Protein AF-A0A6C0LZI4-F1 (afdb_monomer_lite)

Radius of gyration: 16.27 Å; chains: 1; bounding box: 43×26×59 Å

InterPro domains:
  IPR003859 Beta-1,4-galactosyltransferase [PR02050] (11-30)
  IPR003859 Beta-1,4-galactosyltransferase [PR02050] (44-65)
  IPR003859 Beta-1,4-galactosyltransferase [PR02050] (66-84)
  IPR003859 Beta-1,4-galactosyltransferase [PTHR19300] (12-115)
  IPR027791 Galactosyltransferase, C-terminal [PF02709] (42-93)
  IPR029044 Nucleotide-diphospho-sugar transferases [G3DSA:3.90.550.10] (3-139)
  IPR029044 Nucleotide-diphospho-sugar transferases [SSF53448] (13-96)

Sequence (139 aa):
MEKESNGVINNYITHDIDVNPFESTIKELYNKPIEDNHVIGIYTSFHGTLGGLIKFNSNTFKNINGFPNNFWGWGCEDKDLQNRAEFKKIKINKNILNNSEKSKKYFKIFDNYKRNKLMPFHKLVYNDWKKIKENAKED

pLDDT: mean 85.71, std 14.87, range [35.81, 98.06]

Organism: NCBI:txid1070528

Structure (mmCIF, N/CA/C/O backbone):
data_AF-A0A6C0LZI4-F1
#
_entry.id   AF-A0A6C0LZI4-F1
#
loop_
_atom_site.group_PDB
_atom_site.id
_atom_site.type_symbol
_atom_site.label_atom_id
_atom_site.label_alt_id
_atom_site.label_comp_id
_atom_site.label_asym_id
_atom_site.label_entity_id
_atom_site.label_seq_id
_atom_site.pdbx_PDB_ins_code
_atom_site.Cartn_x
_atom_site.Cartn_y
_atom_site.Cartn_z
_atom_site.occupancy
_atom_site.B_iso_or_equiv
_atom_site.auth_seq_id
_atom_site.auth_comp_id
_atom_site.auth_asym_id
_atom_site.auth_atom_id
_atom_site.pdbx_PDB_model_num
ATOM 1 N N . MET A 1 1 ? -4.932 3.965 35.529 1.00 35.81 1 MET A N 1
ATOM 2 C CA . MET A 1 1 ? -4.150 2.768 35.163 1.00 35.81 1 MET A CA 1
ATOM 3 C C . MET A 1 1 ? -3.895 2.831 33.671 1.00 35.81 1 MET A C 1
ATOM 5 O O . MET A 1 1 ? -4.730 2.399 32.886 1.00 35.81 1 MET A O 1
ATOM 9 N N . GLU A 1 2 ? -2.792 3.468 33.291 1.00 37.88 2 GLU A N 1
ATOM 10 C CA . GLU A 1 2 ? -2.264 3.403 31.930 1.00 37.88 2 GLU A CA 1
ATOM 11 C C . GLU A 1 2 ? -1.824 1.963 31.672 1.00 37.88 2 GLU A C 1
ATOM 13 O O . GLU A 1 2 ? -1.038 1.400 32.433 1.00 37.88 2 GLU A O 1
ATOM 18 N N . LYS A 1 3 ? -2.383 1.329 30.641 1.00 38.59 3 LYS A N 1
ATOM 19 C CA . LYS A 1 3 ? -1.820 0.080 30.137 1.00 38.59 3 LYS A CA 1
ATOM 20 C C . LYS A 1 3 ? -0.592 0.448 29.317 1.00 38.59 3 LYS A C 1
ATOM 22 O O . LYS A 1 3 ? -0.719 0.811 28.152 1.00 38.59 3 LYS A O 1
ATOM 27 N N . GLU A 1 4 ? 0.580 0.319 29.921 1.00 43.97 4 GLU A N 1
ATOM 28 C CA . GLU A 1 4 ? 1.821 0.100 29.186 1.00 43.97 4 GLU A CA 1
ATOM 29 C C . GLU A 1 4 ? 1.680 -1.217 28.408 1.00 43.97 4 GLU A C 1
ATOM 31 O O . GLU A 1 4 ? 1.910 -2.309 28.924 1.00 43.97 4 GLU A O 1
ATOM 36 N N . SER A 1 5 ? 1.229 -1.148 27.155 1.00 46.72 5 SER A N 1
ATOM 37 C CA . SER A 1 5 ? 1.461 -2.247 26.224 1.00 46.72 5 SER A CA 1
ATOM 38 C C . SER A 1 5 ? 2.880 -2.089 25.697 1.00 46.72 5 SER A C 1
ATOM 40 O O . SER A 1 5 ? 3.151 -1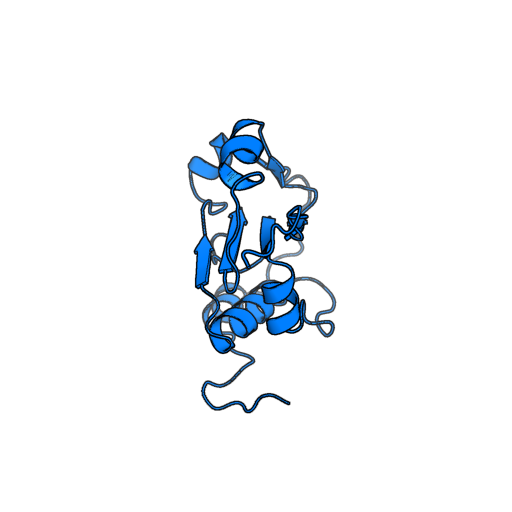.113 24.997 1.00 46.72 5 SER A O 1
ATOM 42 N N . ASN A 1 6 ? 3.764 -3.039 26.003 1.00 46.66 6 ASN A N 1
ATOM 43 C CA 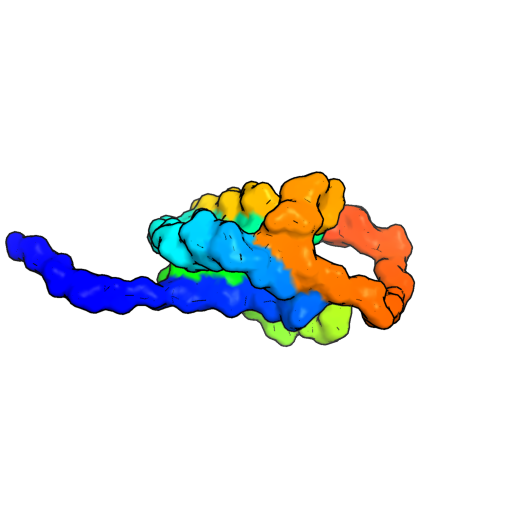. ASN A 1 6 ? 5.031 -3.258 25.296 1.00 46.66 6 ASN A CA 1
ATOM 44 C C . ASN A 1 6 ? 4.731 -3.466 23.799 1.00 46.66 6 ASN A C 1
ATOM 46 O O . ASN A 1 6 ? 4.526 -4.590 23.344 1.00 46.66 6 ASN A O 1
ATOM 50 N N . GLY A 1 7 ? 4.568 -2.356 23.077 1.00 50.22 7 GLY A N 1
ATOM 51 C CA . GLY A 1 7 ? 3.742 -2.253 21.879 1.00 50.22 7 GLY A CA 1
ATOM 52 C C . GLY A 1 7 ? 4.343 -2.973 20.688 1.00 50.22 7 GLY A C 1
ATOM 53 O O . GLY A 1 7 ? 5.087 -2.382 19.909 1.00 50.22 7 GLY A O 1
ATOM 54 N N . VAL A 1 8 ? 3.996 -4.247 20.519 1.00 57.66 8 VAL A N 1
ATOM 55 C CA . VAL A 1 8 ? 4.278 -4.975 19.283 1.00 57.66 8 VAL A CA 1
ATOM 56 C C . VAL A 1 8 ? 3.536 -4.266 18.153 1.00 57.66 8 VAL A C 1
ATOM 58 O O . VAL A 1 8 ? 2.307 -4.283 18.077 1.00 57.66 8 VAL A O 1
ATOM 61 N N . ILE A 1 9 ? 4.297 -3.615 17.277 1.00 62.84 9 ILE A N 1
ATOM 62 C CA . ILE A 1 9 ? 3.778 -2.988 16.067 1.00 62.84 9 ILE A CA 1
ATOM 63 C C . ILE A 1 9 ? 3.337 -4.110 15.117 1.00 62.84 9 ILE A C 1
ATOM 65 O O . ILE A 1 9 ? 4.147 -4.690 14.397 1.00 62.84 9 ILE A O 1
ATOM 69 N N . ASN A 1 10 ? 2.041 -4.417 15.112 1.00 83.50 10 ASN A N 1
ATOM 70 C CA . ASN A 1 10 ? 1.457 -5.426 14.232 1.00 83.50 10 ASN A CA 1
ATOM 71 C C . ASN A 1 10 ? 0.991 -4.775 12.928 1.00 83.50 10 ASN A C 1
ATOM 73 O O . ASN A 1 10 ? -0.167 -4.364 12.802 1.00 83.50 10 ASN A O 1
ATOM 77 N N . ASN A 1 11 ? 1.901 -4.696 11.958 1.00 90.88 11 ASN A N 1
ATOM 78 C CA . ASN A 1 11 ? 1.611 -4.217 10.610 1.00 90.88 11 ASN A CA 1
ATOM 79 C C . ASN A 1 11 ? 1.800 -5.331 9.586 1.00 90.88 11 ASN A C 1
ATOM 81 O O . ASN A 1 11 ? 2.707 -6.149 9.712 1.00 90.88 11 ASN A O 1
ATOM 85 N N . TYR A 1 12 ? 1.000 -5.289 8.527 1.00 94.31 12 TYR A N 1
ATOM 86 C CA . TYR A 1 12 ? 1.236 -6.085 7.327 1.00 94.31 12 TYR A CA 1
ATOM 87 C C . TYR A 1 12 ? 1.785 -5.183 6.227 1.00 94.31 12 TYR A C 1
ATOM 89 O O . TYR A 1 12 ? 1.317 -4.055 6.058 1.00 94.31 12 TYR A O 1
ATOM 97 N N . ILE A 1 13 ? 2.773 -5.678 5.482 1.00 96.06 13 ILE A N 1
ATOM 98 C CA . ILE A 1 13 ? 3.276 -5.030 4.271 1.00 96.06 13 ILE A CA 1
ATOM 99 C C . ILE A 1 13 ? 3.112 -6.021 3.124 1.00 96.06 13 ILE A C 1
ATOM 101 O O . ILE A 1 13 ? 3.650 -7.124 3.179 1.00 96.06 13 ILE A O 1
ATOM 105 N N . THR A 1 14 ? 2.357 -5.630 2.103 1.00 96.81 14 THR A N 1
ATOM 106 C CA . THR A 1 14 ? 2.239 -6.368 0.841 1.00 96.81 14 THR A CA 1
ATOM 107 C C . THR A 1 14 ? 3.140 -5.694 -0.176 1.00 96.81 14 THR A C 1
ATOM 109 O O . THR A 1 14 ? 3.177 -4.462 -0.231 1.00 96.81 14 THR A O 1
ATOM 112 N N . HIS A 1 15 ? 3.889 -6.479 -0.943 1.00 96.38 15 HIS A N 1
ATOM 113 C CA . HIS A 1 15 ? 5.015 -5.953 -1.697 1.00 96.38 15 HIS A CA 1
ATOM 114 C C . HIS A 1 15 ? 5.261 -6.751 -2.977 1.00 96.38 15 HIS A C 1
ATOM 116 O O . HIS A 1 15 ? 5.611 -7.930 -2.913 1.00 96.38 15 HIS A O 1
ATOM 122 N N . ASP A 1 16 ? 5.153 -6.087 -4.125 1.00 94.44 16 ASP A N 1
ATOM 123 C CA . ASP A 1 16 ? 5.527 -6.664 -5.416 1.00 94.44 16 ASP A CA 1
ATOM 124 C C . ASP A 1 16 ? 7.040 -6.910 -5.479 1.00 94.44 16 ASP A C 1
ATOM 126 O O . ASP A 1 16 ? 7.849 -6.043 -5.145 1.00 94.44 16 ASP A O 1
ATOM 130 N N . ILE A 1 17 ? 7.448 -8.110 -5.889 1.00 93.88 17 ILE A N 1
ATOM 131 C CA . ILE A 1 17 ? 8.852 -8.554 -5.833 1.00 93.88 17 ILE A CA 1
ATOM 132 C C . ILE A 1 17 ? 9.798 -7.753 -6.750 1.00 93.88 17 ILE A C 1
ATOM 134 O O . ILE A 1 17 ? 11.013 -7.812 -6.587 1.00 93.88 17 ILE A O 1
ATOM 138 N N . ASP A 1 18 ? 9.253 -7.011 -7.712 1.00 92.12 18 ASP A N 1
ATOM 139 C CA . ASP A 1 18 ? 9.981 -6.215 -8.701 1.00 92.12 18 ASP A CA 1
ATOM 140 C C . ASP A 1 18 ? 10.171 -4.736 -8.297 1.00 92.12 18 ASP A C 1
ATOM 142 O O . ASP A 1 18 ? 10.769 -3.963 -9.053 1.00 92.12 18 ASP A O 1
ATOM 146 N N . VAL A 1 19 ? 9.724 -4.329 -7.101 1.00 94.44 19 VAL A N 1
ATOM 147 C CA . VAL A 1 19 ? 9.820 -2.947 -6.592 1.00 94.44 19 VAL A CA 1
ATOM 148 C C . VAL A 1 19 ? 10.845 -2.843 -5.460 1.00 94.44 19 VAL A C 1
ATOM 150 O O . VAL A 1 19 ? 10.493 -2.772 -4.289 1.00 94.44 19 VAL A O 1
ATOM 153 N N . ASN A 1 20 ? 12.142 -2.774 -5.759 1.00 95.75 20 ASN A N 1
ATOM 154 C CA . ASN A 1 20 ? 13.149 -2.780 -4.692 1.00 95.75 20 ASN A CA 1
ATOM 155 C C . ASN A 1 20 ? 13.301 -1.397 -4.031 1.00 95.75 20 ASN A C 1
ATOM 157 O O . ASN A 1 20 ? 13.691 -0.442 -4.711 1.00 95.75 20 ASN A O 1
ATOM 161 N N . PRO A 1 21 ? 13.056 -1.259 -2.714 1.00 96.88 21 PRO A N 1
ATOM 162 C CA . PRO A 1 21 ? 13.222 0.007 -2.007 1.00 96.88 21 PRO A CA 1
ATOM 163 C C . PRO A 1 21 ? 14.700 0.353 -1.800 1.00 96.88 21 PRO A C 1
ATOM 165 O O . PRO A 1 21 ? 15.524 -0.511 -1.501 1.00 96.88 21 PRO A O 1
ATOM 168 N N . PHE A 1 22 ? 15.031 1.640 -1.884 1.00 97.56 22 PHE A N 1
ATOM 169 C CA . PHE A 1 22 ? 16.281 2.156 -1.329 1.00 97.56 22 PHE A CA 1
ATOM 170 C C . PHE A 1 22 ? 16.175 2.363 0.184 1.00 97.56 22 PHE A C 1
ATOM 172 O O . PHE A 1 22 ? 15.088 2.394 0.764 1.00 97.56 22 PHE A O 1
ATOM 179 N N . GLU A 1 23 ? 17.320 2.559 0.832 1.00 96.69 23 GLU A N 1
ATOM 180 C CA . GLU A 1 23 ? 17.397 2.759 2.281 1.00 96.69 23 GLU A CA 1
ATOM 181 C C . GLU A 1 23 ? 16.569 3.965 2.764 1.00 96.69 23 GLU A C 1
ATOM 183 O O . GLU A 1 23 ? 15.930 3.896 3.816 1.00 96.69 23 GLU A O 1
ATOM 188 N N . SER A 1 24 ? 16.514 5.046 1.977 1.00 94.38 24 SER A N 1
ATOM 189 C CA . SER A 1 24 ? 15.669 6.216 2.256 1.00 94.38 24 SER A CA 1
ATOM 190 C C . SER A 1 24 ? 14.195 5.833 2.396 1.00 94.38 24 SER A C 1
ATOM 192 O O . SER A 1 24 ? 13.538 6.241 3.348 1.00 94.38 24 SER A O 1
ATOM 194 N N . THR A 1 25 ? 13.685 4.974 1.515 1.00 96.56 25 THR A N 1
ATOM 195 C CA . THR A 1 25 ? 12.312 4.457 1.568 1.00 96.56 25 THR A CA 1
ATOM 196 C C . THR A 1 25 ? 12.055 3.670 2.841 1.00 96.56 25 THR A C 1
ATOM 198 O O . THR A 1 25 ? 11.003 3.829 3.463 1.00 96.56 25 THR A O 1
ATOM 201 N N . ILE A 1 26 ? 13.010 2.834 3.254 1.00 95.06 26 ILE A N 1
ATOM 202 C CA . ILE A 1 26 ? 12.871 2.056 4.485 1.00 95.06 26 ILE A CA 1
ATOM 203 C C . ILE A 1 26 ? 12.751 2.999 5.691 1.00 95.06 26 ILE A C 1
ATOM 205 O O . ILE A 1 26 ? 11.817 2.886 6.489 1.00 95.06 26 ILE A O 1
ATOM 209 N N . LYS A 1 27 ? 13.655 3.979 5.786 1.00 93.75 27 LYS A N 1
ATOM 210 C CA . LYS A 1 27 ? 13.696 4.943 6.894 1.00 93.75 27 LYS A CA 1
ATOM 211 C C . LYS A 1 27 ? 12.467 5.852 6.930 1.00 93.75 27 LYS A C 1
ATOM 213 O O . LYS A 1 27 ? 11.902 6.062 7.998 1.00 93.75 27 LYS A O 1
ATOM 218 N N . GLU A 1 28 ? 12.045 6.370 5.781 1.00 93.62 28 GLU A N 1
ATOM 219 C CA . GLU A 1 28 ? 10.996 7.392 5.695 1.00 93.62 28 GLU A CA 1
ATOM 220 C C . GLU A 1 28 ? 9.575 6.809 5.648 1.00 93.62 28 GLU A C 1
ATOM 222 O O . GLU A 1 28 ? 8.636 7.454 6.120 1.00 93.62 28 GLU A O 1
ATOM 227 N N . LEU A 1 29 ? 9.390 5.611 5.075 1.00 94.56 29 LEU A N 1
ATOM 228 C CA . LEU A 1 29 ? 8.059 5.072 4.757 1.00 94.56 29 LEU A CA 1
ATOM 229 C C . LEU A 1 29 ? 7.771 3.715 5.410 1.00 94.56 29 LEU A C 1
ATOM 231 O O . LEU A 1 29 ? 6.687 3.544 5.968 1.00 94.56 29 LEU A O 1
ATOM 235 N N . TYR A 1 30 ? 8.709 2.762 5.402 1.00 93.62 30 TYR A N 1
ATOM 236 C CA . TYR A 1 30 ? 8.468 1.448 6.021 1.00 93.62 30 TYR A CA 1
ATOM 237 C C . TYR A 1 30 ? 8.391 1.535 7.535 1.00 93.62 30 TYR A C 1
ATOM 239 O O . TYR A 1 30 ? 7.473 0.983 8.141 1.00 93.62 30 TYR A O 1
ATOM 247 N N . ASN A 1 31 ? 9.341 2.239 8.145 1.00 91.62 31 ASN A N 1
ATOM 248 C CA . ASN A 1 31 ? 9.434 2.345 9.598 1.00 91.62 31 ASN A CA 1
ATOM 249 C C . ASN A 1 31 ? 8.443 3.358 10.177 1.00 91.62 31 ASN A C 1
ATOM 251 O O . ASN A 1 31 ? 8.194 3.355 11.380 1.00 91.62 31 ASN A O 1
ATOM 255 N N . LYS A 1 32 ? 7.827 4.190 9.328 1.00 89.94 32 LYS A N 1
ATOM 256 C CA . LYS A 1 32 ? 6.830 5.172 9.753 1.00 89.94 32 LYS A CA 1
ATOM 257 C C . LYS A 1 32 ? 5.652 4.471 10.440 1.00 89.94 32 LYS A C 1
ATOM 259 O O . LYS A 1 32 ? 5.048 3.596 9.814 1.00 89.94 32 LYS A O 1
ATOM 264 N N . PRO A 1 33 ? 5.296 4.815 11.688 1.00 90.12 33 PRO A N 1
ATOM 265 C CA . PRO A 1 33 ? 4.160 4.201 12.365 1.00 90.12 33 PRO A CA 1
ATOM 266 C C . PRO A 1 33 ? 2.865 4.453 11.586 1.00 90.12 33 PRO A C 1
ATOM 268 O O . PRO A 1 33 ? 2.737 5.436 10.853 1.00 90.12 33 PRO A O 1
ATOM 271 N N . ILE A 1 34 ? 1.917 3.532 11.725 1.00 91.38 34 ILE A N 1
ATOM 272 C CA . ILE A 1 34 ? 0.600 3.626 11.104 1.00 91.38 34 ILE A CA 1
ATOM 273 C C . ILE A 1 34 ? -0.457 3.486 12.192 1.00 91.38 34 ILE A C 1
ATOM 275 O O . ILE A 1 34 ? -0.414 2.562 13.003 1.00 91.38 34 ILE A O 1
ATOM 279 N N . GLU A 1 35 ? -1.368 4.445 12.219 1.00 91.31 35 GLU A N 1
ATOM 280 C CA . GLU A 1 35 ? -2.471 4.481 13.170 1.00 91.31 35 GLU A CA 1
ATOM 281 C C . GLU A 1 35 ? -3.545 3.451 12.794 1.00 91.31 35 GLU A C 1
ATOM 283 O O . GLU A 1 35 ? -3.609 2.965 11.658 1.00 91.31 35 GLU A O 1
ATOM 288 N N . ASP A 1 36 ? -4.420 3.130 13.743 1.00 90.88 36 ASP A N 1
ATOM 289 C CA . ASP A 1 36 ? -5.653 2.413 13.429 1.00 90.88 36 ASP A CA 1
ATOM 290 C C . ASP A 1 36 ? -6.489 3.216 12.416 1.00 90.88 36 ASP A C 1
ATOM 292 O O . ASP A 1 36 ? -6.384 4.440 12.305 1.00 90.88 36 ASP A O 1
ATOM 296 N N . ASN A 1 37 ? -7.322 2.517 11.647 1.00 94.12 37 ASN A N 1
ATOM 297 C CA . ASN A 1 37 ? -8.163 3.094 10.599 1.00 94.12 37 ASN A CA 1
ATOM 298 C C . ASN A 1 37 ? -7.387 3.796 9.461 1.00 94.12 37 ASN A C 1
ATOM 300 O O . ASN A 1 37 ? -7.941 4.644 8.757 1.00 94.12 37 ASN A O 1
ATOM 304 N N . HIS A 1 38 ? -6.116 3.433 9.258 1.00 94.81 38 HIS A N 1
ATOM 305 C CA . HIS A 1 38 ? -5.270 3.968 8.193 1.00 94.81 38 HIS A CA 1
ATOM 306 C C . HIS A 1 38 ? -4.648 2.874 7.321 1.00 94.81 38 HIS A C 1
ATOM 308 O O . HIS A 1 38 ? -4.287 1.789 7.783 1.00 94.81 38 HIS A O 1
ATOM 314 N N . VAL A 1 39 ? -4.456 3.213 6.046 1.00 96.81 39 VAL A N 1
ATOM 315 C CA . VAL A 1 39 ? -3.664 2.446 5.077 1.00 96.81 39 VAL A CA 1
ATOM 316 C C . VAL A 1 39 ? -2.683 3.381 4.389 1.00 96.81 39 VAL A C 1
ATOM 318 O O . VAL A 1 39 ? -3.028 4.507 4.021 1.00 96.81 39 VAL A O 1
ATOM 321 N N . ILE A 1 40 ? -1.451 2.915 4.204 1.00 96.94 40 ILE A N 1
ATOM 322 C CA . ILE A 1 40 ? -0.407 3.672 3.520 1.00 96.94 40 ILE A CA 1
ATOM 323 C C . ILE A 1 40 ? -0.031 2.953 2.226 1.00 96.94 40 ILE A C 1
ATOM 325 O O . ILE A 1 40 ? 0.542 1.868 2.253 1.00 96.94 40 ILE A O 1
ATOM 329 N N . GLY A 1 41 ? -0.292 3.594 1.089 1.00 97.44 41 GLY A N 1
ATOM 330 C CA . GLY A 1 41 ? 0.346 3.255 -0.177 1.00 97.44 41 GLY A CA 1
ATOM 331 C C . GLY A 1 41 ? 1.749 3.849 -0.198 1.00 97.44 41 GLY A C 1
ATOM 332 O O . GLY A 1 41 ? 1.916 5.059 -0.387 1.00 97.44 41 GLY A O 1
ATOM 333 N N . ILE A 1 42 ? 2.762 3.023 0.052 1.00 97.50 42 ILE A N 1
ATOM 334 C CA . ILE A 1 42 ? 4.167 3.441 -0.000 1.00 97.50 42 ILE A CA 1
ATOM 335 C C . ILE A 1 42 ? 4.562 3.656 -1.464 1.00 97.50 42 ILE A C 1
ATOM 337 O O . ILE A 1 42 ? 5.080 4.717 -1.808 1.00 97.50 42 ILE A O 1
ATOM 341 N N . TYR A 1 43 ? 4.226 2.692 -2.319 1.00 97.50 43 TYR A N 1
ATOM 342 C CA . TYR A 1 43 ? 4.360 2.761 -3.769 1.00 97.50 43 TYR A CA 1
ATOM 343 C C . TYR A 1 43 ? 3.094 2.203 -4.414 1.00 97.50 43 TYR A C 1
ATOM 345 O O . TYR A 1 43 ? 2.624 1.139 -4.023 1.00 97.50 43 TYR A O 1
ATOM 353 N N . THR A 1 44 ? 2.531 2.929 -5.377 1.00 96.12 44 THR A N 1
ATOM 354 C CA . THR A 1 44 ? 1.276 2.555 -6.047 1.00 96.12 44 THR A CA 1
ATOM 355 C C . THR A 1 44 ? 1.355 2.811 -7.549 1.00 96.12 44 THR A C 1
ATOM 357 O O . THR A 1 44 ? 2.183 3.594 -8.026 1.00 96.12 44 THR A O 1
ATOM 360 N N . SER A 1 45 ? 0.487 2.147 -8.311 1.00 90.88 45 SER A N 1
ATOM 361 C CA . SER A 1 45 ? 0.337 2.386 -9.750 1.00 90.88 45 SER A CA 1
ATOM 362 C C . SER A 1 45 ? -0.129 3.822 -10.039 1.00 90.88 45 SER A C 1
ATOM 364 O O . SER A 1 45 ? -0.590 4.533 -9.148 1.00 90.88 45 SER A O 1
ATOM 366 N N . PHE A 1 46 ? -0.079 4.255 -11.299 1.00 88.31 46 PHE A N 1
ATOM 367 C CA . PHE A 1 46 ? -0.580 5.576 -11.700 1.00 88.31 46 PHE A CA 1
ATOM 368 C C . PHE A 1 46 ? -2.100 5.725 -11.524 1.00 88.31 46 PHE A C 1
ATOM 370 O O . PHE A 1 46 ? -2.595 6.846 -11.443 1.00 88.31 46 PHE A O 1
ATOM 377 N N . HIS A 1 47 ? -2.839 4.610 -11.455 1.00 88.94 47 HIS A N 1
ATOM 378 C CA . HIS A 1 47 ? -4.257 4.600 -11.084 1.00 88.94 47 HIS A CA 1
ATOM 379 C C . HIS A 1 47 ? -4.464 4.882 -9.592 1.00 88.94 47 HIS A C 1
ATOM 381 O O . HIS A 1 47 ? -5.584 5.144 -9.159 1.00 88.94 47 HIS A O 1
ATOM 387 N N . GLY A 1 48 ? -3.386 4.821 -8.806 1.00 90.81 48 GLY A N 1
ATOM 388 C CA . GLY A 1 48 ? -3.405 5.020 -7.373 1.00 90.81 48 GLY A CA 1
ATOM 389 C C . GLY A 1 48 ? -4.325 4.018 -6.700 1.00 90.81 48 GLY A C 1
ATOM 390 O O . GLY A 1 48 ? -5.136 4.438 -5.899 1.00 90.81 48 GLY A O 1
ATOM 391 N N . THR A 1 49 ? -4.266 2.735 -7.039 1.00 94.25 49 THR A N 1
ATOM 392 C CA . THR A 1 49 ? -4.971 1.660 -6.320 1.00 94.25 49 THR A CA 1
ATOM 393 C C . THR A 1 49 ? -4.179 1.187 -5.100 1.00 94.25 49 THR A C 1
ATOM 395 O O . THR A 1 49 ? -3.026 1.584 -4.918 1.00 94.25 49 THR A O 1
ATOM 398 N N . LEU A 1 50 ? -4.769 0.344 -4.242 1.00 96.44 50 LEU A N 1
ATOM 399 C CA . LEU A 1 50 ? -4.049 -0.316 -3.141 1.00 96.44 50 LEU A CA 1
ATOM 400 C C . LEU A 1 50 ? -3.256 -1.545 -3.637 1.00 96.44 50 LEU A C 1
ATOM 402 O O . LEU A 1 50 ? -3.425 -2.645 -3.120 1.00 96.44 50 LEU A O 1
ATOM 406 N N . GLY A 1 51 ? -2.400 -1.343 -4.643 1.00 95.00 51 GLY A N 1
ATOM 407 C CA . GLY A 1 51 ? -1.490 -2.347 -5.213 1.00 95.00 51 GLY A CA 1
ATOM 408 C C . GLY A 1 51 ? -0.040 -1.846 -5.256 1.00 95.00 51 GLY A C 1
ATOM 409 O O . GLY A 1 51 ? 0.210 -0.657 -5.043 1.00 95.00 51 GLY A O 1
ATOM 410 N N . GLY A 1 52 ? 0.924 -2.728 -5.534 1.00 95.31 52 GLY A N 1
ATOM 411 C CA . GLY A 1 52 ? 2.353 -2.401 -5.512 1.00 95.31 52 GLY A CA 1
ATOM 412 C C . GLY A 1 52 ? 2.989 -2.642 -4.145 1.00 95.31 52 GLY A C 1
ATOM 413 O O . GLY A 1 52 ? 3.456 -3.737 -3.844 1.00 95.31 52 GLY A O 1
ATOM 414 N N . LEU A 1 53 ? 3.030 -1.606 -3.304 1.00 97.50 53 LEU A N 1
ATOM 415 C CA . LEU A 1 53 ? 3.660 -1.658 -1.983 1.00 97.50 53 LEU A CA 1
ATOM 416 C C . LEU A 1 53 ? 2.792 -0.946 -0.950 1.00 97.50 53 LEU A C 1
ATOM 418 O O . LEU A 1 53 ? 2.785 0.288 -0.856 1.00 97.50 53 LEU A O 1
ATOM 422 N N . ILE A 1 54 ? 2.057 -1.731 -0.167 1.00 98.06 54 ILE A N 1
ATOM 423 C CA . ILE A 1 54 ? 1.023 -1.233 0.738 1.00 98.06 54 ILE A CA 1
ATOM 424 C C . ILE A 1 54 ? 1.310 -1.681 2.162 1.00 98.06 54 ILE A C 1
ATOM 426 O O . ILE A 1 54 ? 1.650 -2.833 2.414 1.00 98.06 54 ILE A O 1
ATOM 430 N N . LYS A 1 55 ? 1.138 -0.756 3.103 1.00 97.12 55 LYS A N 1
ATOM 431 C CA . LYS A 1 55 ? 1.268 -0.988 4.535 1.00 97.12 55 LYS A CA 1
ATOM 432 C C . LYS A 1 55 ? -0.083 -0.823 5.220 1.00 97.12 55 LYS A C 1
ATOM 434 O O . LYS A 1 55 ? -0.741 0.211 5.083 1.00 97.12 55 LYS A O 1
ATOM 439 N N . PHE A 1 56 ? -0.444 -1.825 6.011 1.00 95.62 56 PHE A N 1
ATOM 440 C CA . PHE A 1 56 ? -1.659 -1.865 6.809 1.00 95.62 56 PHE A CA 1
ATOM 441 C C . PHE A 1 56 ? -1.319 -1.935 8.288 1.00 95.62 56 PHE A C 1
ATOM 443 O O . PHE A 1 56 ? -0.460 -2.715 8.703 1.00 95.62 56 PHE A O 1
ATOM 450 N N . ASN A 1 57 ? -2.075 -1.196 9.089 1.00 93.88 57 ASN A N 1
ATOM 451 C CA . ASN A 1 57 ? -2.286 -1.577 10.473 1.00 93.88 57 ASN A CA 1
ATOM 452 C C . ASN A 1 57 ? -3.090 -2.899 10.498 1.00 93.88 57 ASN A C 1
ATOM 454 O O . ASN A 1 57 ? -4.051 -3.060 9.738 1.00 93.88 57 ASN A O 1
ATOM 458 N N . SER A 1 58 ? -2.709 -3.857 11.348 1.00 92.44 58 SER A N 1
ATOM 459 C CA . SER A 1 58 ? -3.345 -5.187 11.382 1.00 92.44 58 SER A CA 1
ATOM 460 C C . SER A 1 58 ? -4.842 -5.165 11.712 1.00 92.44 58 SER A C 1
ATOM 462 O O . SER A 1 58 ? -5.597 -5.928 11.106 1.00 92.44 58 SER A O 1
ATOM 464 N N . ASN A 1 59 ? -5.299 -4.285 12.608 1.00 93.44 59 ASN A N 1
ATOM 465 C CA . ASN A 1 59 ? -6.724 -4.123 12.920 1.00 93.44 59 ASN A CA 1
ATOM 466 C C . ASN A 1 59 ? -7.484 -3.581 11.710 1.00 93.44 59 ASN A C 1
ATOM 468 O O . ASN A 1 59 ? -8.569 -4.059 11.387 1.00 93.44 59 ASN A O 1
ATOM 472 N N . THR A 1 60 ? -6.878 -2.635 10.991 1.00 95.19 60 THR A N 1
ATOM 473 C CA . THR A 1 60 ? -7.457 -2.068 9.765 1.00 95.19 60 THR A CA 1
ATOM 474 C C . THR A 1 60 ? -7.597 -3.127 8.674 1.00 95.19 60 THR A C 1
ATOM 476 O O . THR A 1 60 ? -8.657 -3.234 8.063 1.00 95.19 60 THR A O 1
ATOM 479 N N . PHE A 1 61 ? -6.569 -3.956 8.469 1.00 95.81 61 PHE A N 1
ATOM 480 C CA . PHE A 1 61 ? -6.608 -5.044 7.488 1.00 95.81 61 PHE A CA 1
ATOM 481 C C . PHE A 1 61 ? -7.714 -6.067 7.791 1.00 95.81 61 PHE A C 1
ATOM 483 O O . PHE A 1 61 ? -8.429 -6.502 6.888 1.00 95.81 61 PHE A O 1
ATOM 490 N N . LYS A 1 62 ? -7.895 -6.413 9.071 1.00 94.62 62 LYS A N 1
ATOM 491 C CA . LYS A 1 62 ? -8.985 -7.291 9.518 1.00 94.62 62 LYS A CA 1
ATOM 492 C C . LYS A 1 62 ? -10.356 -6.638 9.328 1.00 94.62 62 LYS A C 1
ATOM 494 O O . LYS A 1 62 ? -11.262 -7.293 8.828 1.00 94.62 62 LYS A O 1
ATOM 499 N N . ASN A 1 63 ? -10.497 -5.352 9.659 1.00 95.19 63 ASN A N 1
ATOM 500 C CA . ASN A 1 63 ? -11.760 -4.614 9.532 1.00 95.19 63 ASN A CA 1
ATOM 501 C C . ASN A 1 63 ? -12.274 -4.545 8.082 1.00 95.19 63 ASN A C 1
ATOM 503 O O . ASN A 1 63 ? -13.476 -4.623 7.842 1.00 95.19 63 ASN A O 1
ATOM 507 N N . ILE A 1 64 ? -11.372 -4.438 7.100 1.00 95.50 64 ILE A N 1
ATOM 508 C CA . ILE A 1 64 ? -11.736 -4.449 5.671 1.00 95.50 64 ILE A CA 1
ATOM 509 C C . ILE A 1 64 ? -11.896 -5.864 5.089 1.00 95.50 64 ILE A C 1
ATOM 511 O O . ILE A 1 64 ? -12.092 -6.006 3.883 1.00 95.50 64 ILE A O 1
ATOM 515 N N . ASN A 1 65 ? -11.808 -6.904 5.927 1.00 95.69 65 ASN A N 1
ATOM 516 C CA . ASN A 1 65 ? -11.847 -8.314 5.536 1.00 95.69 65 ASN A CA 1
ATOM 517 C C . ASN A 1 65 ? -10.773 -8.697 4.494 1.00 95.69 65 ASN A C 1
ATOM 519 O O . ASN A 1 65 ? -11.032 -9.455 3.558 1.00 95.69 65 ASN A O 1
ATOM 523 N N . GLY A 1 66 ? -9.570 -8.131 4.635 1.00 95.31 66 GLY A N 1
ATOM 524 C CA . GLY A 1 66 ? -8.411 -8.440 3.798 1.00 95.31 66 GLY A CA 1
ATOM 525 C C . GLY A 1 66 ? -8.640 -8.331 2.282 1.00 95.31 66 GLY A C 1
ATOM 526 O O . GLY A 1 66 ? -9.489 -7.574 1.802 1.00 95.31 66 GLY A O 1
ATOM 527 N N . PHE A 1 67 ? -7.845 -9.093 1.523 1.00 95.81 67 PHE A N 1
ATOM 528 C CA . PHE A 1 67 ? -7.923 -9.149 0.061 1.00 95.81 67 PHE A CA 1
ATOM 529 C C . PHE A 1 67 ? -9.142 -9.946 -0.435 1.00 95.81 67 PHE A C 1
ATOM 531 O O . PHE A 1 67 ? -9.603 -10.881 0.226 1.00 95.81 67 PHE A O 1
ATOM 538 N N . PRO A 1 68 ? -9.662 -9.620 -1.629 1.00 93.25 68 PRO A N 1
ATOM 539 C CA . PRO A 1 68 ? -10.617 -10.478 -2.317 1.00 93.25 68 PRO A CA 1
ATOM 540 C C . PRO A 1 68 ? -9.967 -11.777 -2.818 1.00 93.25 68 PRO A C 1
ATOM 542 O O . PRO A 1 68 ? -8.954 -11.749 -3.506 1.00 93.25 68 PRO A O 1
ATOM 545 N N . ASN A 1 69 ? -10.613 -12.916 -2.567 1.00 94.12 69 ASN A N 1
ATOM 546 C CA . ASN A 1 69 ? -10.131 -14.236 -3.008 1.00 94.12 69 ASN A CA 1
ATOM 547 C C . ASN A 1 69 ? -10.763 -14.714 -4.329 1.00 94.12 69 ASN A C 1
ATOM 549 O O . ASN A 1 69 ? -10.623 -15.873 -4.705 1.00 94.12 69 ASN A O 1
ATOM 553 N N . ASN A 1 70 ? -11.520 -13.852 -5.013 1.00 90.81 70 ASN A N 1
ATOM 554 C CA . ASN A 1 70 ? -12.280 -14.206 -6.215 1.00 90.81 70 ASN A CA 1
ATOM 555 C C . ASN A 1 70 ? -11.687 -13.618 -7.509 1.00 90.81 70 ASN A C 1
ATOM 557 O O . ASN A 1 70 ? -12.378 -13.584 -8.527 1.00 90.81 70 ASN A O 1
ATOM 561 N N . PHE A 1 71 ? -10.443 -13.134 -7.461 1.00 88.38 71 PHE A N 1
ATOM 562 C CA . PHE A 1 71 ? -9.693 -12.680 -8.630 1.00 88.38 71 PHE A CA 1
ATOM 563 C C . PHE A 1 71 ? -8.659 -13.739 -9.009 1.00 88.38 71 PHE A C 1
ATOM 565 O O . PHE A 1 71 ? -7.800 -14.094 -8.208 1.00 88.38 71 PHE A O 1
ATOM 572 N N . TRP A 1 72 ? -8.762 -14.242 -10.239 1.00 87.94 72 TRP A N 1
ATOM 573 C CA . TRP A 1 72 ? -7.845 -15.225 -10.808 1.00 87.94 72 TRP A CA 1
ATOM 574 C C . TRP A 1 72 ? -7.176 -14.613 -12.037 1.00 87.94 72 TRP A C 1
ATOM 576 O O . TRP A 1 72 ? -7.843 -14.312 -13.026 1.00 87.94 72 TRP A O 1
ATOM 586 N N . GLY A 1 73 ? -5.861 -14.415 -11.967 1.00 84.75 73 GLY A N 1
ATOM 587 C CA . GLY A 1 73 ? -5.106 -13.666 -12.971 1.00 84.75 73 GLY A CA 1
ATOM 588 C C . GLY A 1 73 ? -4.923 -12.196 -12.591 1.00 84.75 73 GLY A C 1
ATOM 589 O O . GLY A 1 73 ? -5.025 -11.829 -11.425 1.00 84.75 73 GLY A O 1
ATOM 590 N N . TRP A 1 74 ? -4.602 -11.363 -13.581 1.00 80.12 74 TRP A N 1
ATOM 591 C CA . TRP A 1 74 ? -4.213 -9.972 -13.354 1.00 80.12 74 TRP A CA 1
ATOM 592 C C . TRP A 1 74 ? -5.404 -9.010 -13.400 1.00 80.12 74 TRP A C 1
ATOM 594 O O . TRP A 1 74 ? -6.023 -8.846 -14.456 1.00 80.12 74 TRP A O 1
ATOM 604 N N . GLY A 1 75 ? -5.628 -8.291 -12.297 1.00 84.06 75 GLY A N 1
ATOM 605 C CA . GLY A 1 75 ? -6.330 -7.013 -12.279 1.00 84.06 75 GLY A CA 1
ATOM 606 C C . GLY A 1 75 ? -7.558 -6.937 -11.371 1.00 84.06 75 GLY A C 1
ATOM 607 O O . GLY A 1 75 ? -8.310 -7.895 -11.205 1.00 84.06 75 GLY A O 1
ATOM 608 N N . CYS A 1 76 ? -7.816 -5.708 -10.916 1.00 88.00 76 CYS A N 1
ATOM 609 C CA . CYS A 1 76 ? -8.943 -5.247 -10.099 1.00 88.00 76 CYS A CA 1
ATOM 610 C C . CYS A 1 76 ? -8.967 -5.718 -8.641 1.00 88.00 76 CYS A C 1
ATOM 612 O O . CYS A 1 76 ? -9.808 -5.226 -7.888 1.00 88.00 76 CYS A O 1
ATOM 614 N N . GLU A 1 77 ? -8.078 -6.613 -8.212 1.00 92.88 77 GLU A N 1
ATOM 615 C CA . GLU A 1 77 ? -8.003 -7.055 -6.818 1.00 92.88 77 GLU A CA 1
ATOM 616 C C . GLU A 1 77 ? -7.577 -5.911 -5.887 1.00 92.88 77 GLU A C 1
ATOM 618 O O . GLU A 1 77 ? -8.158 -5.710 -4.820 1.00 92.88 77 GLU A O 1
ATOM 623 N N . ASP A 1 78 ? -6.623 -5.099 -6.340 1.00 94.88 78 ASP A N 1
ATOM 624 C CA . ASP A 1 78 ? -6.113 -3.910 -5.664 1.00 94.88 78 ASP A CA 1
ATOM 625 C C . ASP A 1 78 ? -7.132 -2.758 -5.642 1.00 94.88 78 ASP A C 1
ATOM 627 O O . ASP A 1 78 ? -7.248 -2.018 -4.657 1.00 94.88 78 ASP A O 1
ATOM 631 N N . LYS A 1 79 ? -7.915 -2.616 -6.717 1.00 94.06 79 LYS A N 1
ATOM 632 C CA . LYS A 1 79 ? -9.043 -1.682 -6.784 1.00 94.06 79 LYS A CA 1
ATOM 633 C C . LYS A 1 79 ? -10.190 -2.124 -5.876 1.00 94.06 79 LYS A C 1
ATOM 635 O O . LYS A 1 79 ? -10.775 -1.281 -5.201 1.00 94.06 79 LYS A O 1
ATOM 640 N N . ASP A 1 80 ? -10.505 -3.417 -5.813 1.00 93.69 80 ASP A N 1
ATOM 641 C CA . ASP A 1 80 ? -11.519 -3.941 -4.891 1.00 93.69 80 ASP A CA 1
ATOM 642 C C . ASP A 1 80 ? -11.096 -3.751 -3.432 1.00 93.69 80 ASP A C 1
ATOM 644 O O . ASP A 1 80 ? -11.901 -3.311 -2.613 1.00 93.69 80 ASP A O 1
ATOM 648 N N . LEU A 1 81 ? -9.820 -3.983 -3.116 1.00 95.62 81 LEU A N 1
ATOM 649 C CA . LEU A 1 81 ? -9.272 -3.692 -1.794 1.00 95.62 81 LEU A CA 1
ATOM 650 C C . LEU A 1 81 ? -9.401 -2.206 -1.435 1.00 95.62 81 LEU A C 1
ATOM 652 O O . LEU A 1 81 ? -9.797 -1.873 -0.317 1.00 95.62 81 LEU A O 1
ATOM 656 N N . GLN A 1 82 ? -9.123 -1.307 -2.387 1.00 95.62 82 GLN A N 1
ATOM 657 C CA . GLN A 1 82 ? -9.3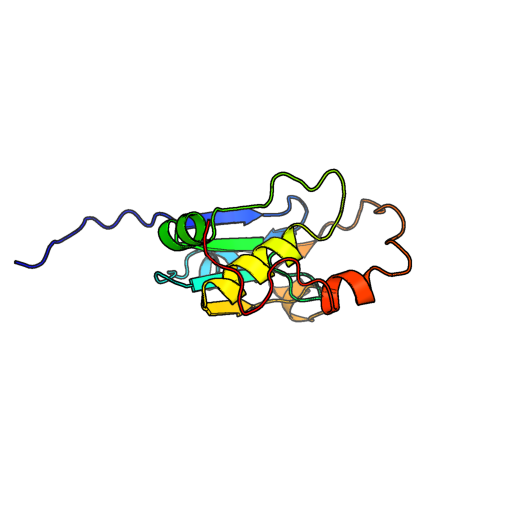65 0.123 -2.199 1.00 95.62 82 GLN A CA 1
ATOM 658 C C . GLN A 1 82 ? -10.844 0.416 -1.926 1.00 95.62 82 GLN A C 1
ATOM 660 O O . GLN A 1 82 ? -11.146 1.132 -0.976 1.00 95.62 82 GLN A O 1
ATOM 665 N N . ASN A 1 83 ? -11.759 -0.161 -2.704 1.00 94.38 83 ASN A N 1
ATOM 666 C CA . ASN A 1 83 ? -13.194 0.043 -2.512 1.00 94.38 83 ASN A CA 1
ATOM 667 C C . ASN A 1 83 ? -13.665 -0.438 -1.127 1.00 94.38 83 ASN A C 1
ATOM 669 O O . ASN A 1 83 ? -14.485 0.227 -0.500 1.00 94.38 83 ASN A O 1
ATOM 673 N N . ARG A 1 84 ? -13.132 -1.561 -0.616 1.00 95.19 84 ARG A N 1
ATOM 674 C CA . ARG A 1 84 ? -13.407 -2.049 0.752 1.00 95.19 84 ARG A CA 1
ATOM 675 C C . ARG A 1 84 ? -12.943 -1.055 1.812 1.00 95.19 84 ARG A C 1
ATOM 677 O O . ARG A 1 84 ? -13.682 -0.764 2.750 1.00 95.19 84 ARG A O 1
ATOM 684 N N . ALA A 1 85 ? -11.735 -0.518 1.651 1.00 95.94 85 ALA A N 1
ATOM 685 C CA . ALA A 1 85 ? -11.187 0.488 2.552 1.00 95.94 85 ALA A CA 1
ATOM 686 C C . ALA A 1 85 ? -12.009 1.791 2.521 1.00 95.94 85 ALA A C 1
ATOM 688 O O . ALA A 1 85 ? -12.349 2.326 3.574 1.00 95.94 85 ALA A O 1
ATOM 689 N N . GLU A 1 86 ? -12.400 2.265 1.338 1.00 94.69 86 GLU A N 1
ATOM 690 C CA . GLU A 1 86 ? -13.262 3.443 1.181 1.00 94.69 86 GLU A CA 1
ATOM 691 C C . GLU A 1 86 ? -14.647 3.226 1.809 1.00 94.69 86 GLU A C 1
ATOM 693 O O . GLU A 1 86 ? -15.123 4.082 2.554 1.00 94.69 86 GLU A O 1
ATOM 698 N N . PHE A 1 87 ? -15.263 2.059 1.590 1.00 94.12 87 PHE A N 1
ATOM 699 C CA . PHE A 1 87 ? -16.554 1.700 2.183 1.00 94.12 87 PHE A CA 1
ATOM 700 C C . PHE A 1 87 ? -16.511 1.701 3.719 1.00 94.12 87 PHE A C 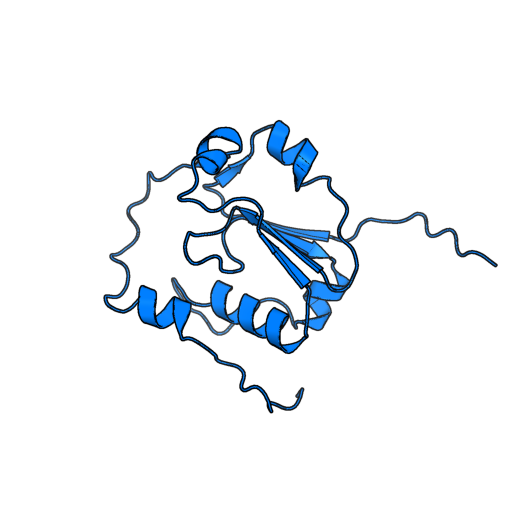1
ATOM 702 O O . PHE A 1 87 ? -17.388 2.268 4.370 1.00 94.12 87 PHE A O 1
ATOM 709 N N . LYS A 1 88 ? -15.440 1.153 4.305 1.00 94.56 88 LYS A N 1
ATOM 710 C CA . LYS A 1 88 ? -15.187 1.168 5.756 1.00 94.56 88 LYS A CA 1
ATOM 711 C C . LYS A 1 88 ? -14.672 2.518 6.278 1.00 94.56 88 LYS A C 1
ATOM 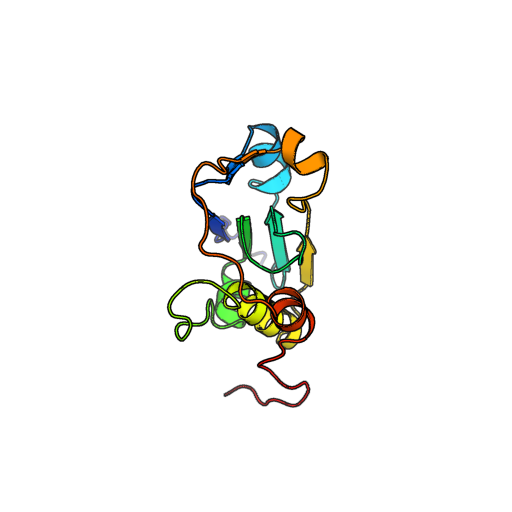713 O O . LYS A 1 88 ? -14.359 2.624 7.460 1.00 94.56 88 LYS A O 1
ATOM 718 N N . LYS A 1 89 ? -14.594 3.552 5.427 1.00 95.62 89 LYS A N 1
ATOM 719 C CA . LYS A 1 89 ? -14.118 4.907 5.765 1.00 95.62 89 LYS A CA 1
ATOM 720 C C . LYS A 1 89 ? -12.700 4.911 6.351 1.00 95.62 89 LYS A C 1
ATOM 722 O O . LYS A 1 89 ? -12.370 5.711 7.229 1.00 95.62 89 LYS A O 1
ATOM 727 N N . ILE A 1 90 ? -11.857 4.010 5.853 1.00 97.06 90 ILE A N 1
ATOM 728 C CA . ILE A 1 90 ? -10.433 3.957 6.175 1.00 97.06 90 ILE A CA 1
ATOM 729 C C . ILE A 1 90 ? -9.725 5.138 5.506 1.00 97.06 90 ILE A C 1
ATOM 731 O O . ILE A 1 90 ? -9.965 5.440 4.334 1.00 97.06 90 ILE A O 1
ATOM 735 N N . LYS A 1 91 ? -8.797 5.787 6.214 1.00 97.06 91 LYS A N 1
ATOM 736 C CA . LYS A 1 91 ? -7.987 6.867 5.641 1.00 97.06 91 LYS A CA 1
ATOM 737 C C . LYS A 1 91 ? -6.818 6.300 4.835 1.00 97.06 91 LYS A C 1
ATOM 739 O O . LYS A 1 91 ? -5.924 5.654 5.381 1.00 97.06 91 LYS A O 1
ATOM 744 N N . ILE A 1 92 ? -6.813 6.563 3.529 1.00 97.25 92 ILE A N 1
ATOM 745 C CA . ILE A 1 92 ? -5.798 6.060 2.598 1.00 97.25 92 ILE A CA 1
ATOM 746 C C . ILE A 1 92 ? -4.806 7.175 2.249 1.00 97.25 92 ILE A C 1
ATOM 748 O O . ILE A 1 92 ? -5.169 8.157 1.605 1.00 97.25 92 ILE A O 1
ATOM 752 N N . ASN A 1 93 ? -3.536 6.992 2.612 1.00 95.81 93 ASN A N 1
ATOM 753 C CA . ASN A 1 93 ? -2.454 7.930 2.307 1.00 95.81 93 ASN A CA 1
ATOM 754 C C . ASN A 1 93 ? -1.520 7.329 1.247 1.00 95.81 93 ASN A C 1
ATOM 756 O O . ASN A 1 93 ? -0.883 6.308 1.500 1.00 95.81 93 ASN A O 1
ATOM 760 N N . LYS A 1 94 ? -1.403 7.956 0.073 1.00 95.56 94 LYS A N 1
ATOM 761 C CA . LYS A 1 94 ? -0.542 7.490 -1.033 1.00 95.56 94 LYS A CA 1
ATOM 762 C C . LYS A 1 94 ? 0.669 8.406 -1.173 1.00 95.56 94 LYS A C 1
ATOM 764 O O . LYS A 1 94 ? 0.505 9.617 -1.279 1.00 95.56 94 LYS A O 1
ATOM 769 N N . ASN A 1 95 ? 1.873 7.836 -1.155 1.00 95.81 95 ASN A N 1
ATOM 770 C CA . ASN A 1 95 ? 3.118 8.611 -1.126 1.00 95.81 95 ASN A CA 1
ATOM 771 C C . ASN A 1 95 ? 3.762 8.730 -2.508 1.00 95.81 95 ASN A C 1
ATOM 773 O O . ASN A 1 95 ? 4.110 9.833 -2.931 1.00 95.81 95 ASN A O 1
ATOM 777 N N . ILE A 1 96 ? 3.955 7.601 -3.198 1.00 96.44 96 ILE A N 1
ATOM 778 C CA . ILE A 1 96 ? 4.731 7.544 -4.439 1.00 96.44 96 ILE A CA 1
ATOM 779 C C . ILE A 1 96 ? 3.924 6.802 -5.508 1.00 96.44 96 ILE A C 1
ATOM 781 O O . ILE A 1 96 ? 3.539 5.648 -5.325 1.00 96.44 96 ILE A O 1
ATOM 785 N N . LEU A 1 97 ? 3.669 7.482 -6.627 1.00 94.69 97 LEU A N 1
ATOM 786 C CA . LEU A 1 97 ? 3.066 6.894 -7.825 1.00 94.69 97 LEU A CA 1
ATOM 787 C C . LEU A 1 97 ? 4.172 6.438 -8.781 1.00 94.69 97 LEU A C 1
ATOM 789 O O . LEU A 1 97 ? 5.190 7.124 -8.914 1.00 94.69 97 LEU A O 1
ATOM 793 N N . ASN A 1 98 ? 3.968 5.324 -9.480 1.00 90.00 98 ASN A N 1
ATOM 794 C CA . ASN A 1 98 ? 4.968 4.744 -10.383 1.00 90.00 98 ASN A CA 1
ATOM 795 C C . ASN A 1 98 ? 5.397 5.657 -11.546 1.00 90.00 98 ASN A C 1
ATOM 797 O O . ASN A 1 98 ? 6.519 5.553 -12.031 1.00 90.00 98 ASN A O 1
ATOM 801 N N . ASN A 1 99 ? 4.527 6.569 -11.977 1.00 88.94 99 ASN A N 1
ATOM 802 C CA . ASN A 1 99 ? 4.791 7.540 -13.034 1.00 88.94 99 ASN A CA 1
ATOM 803 C C . ASN A 1 99 ? 5.399 8.855 -12.510 1.00 88.94 99 ASN A C 1
ATOM 805 O O . ASN A 1 99 ? 5.667 9.756 -13.300 1.00 88.94 99 ASN A O 1
ATOM 809 N N . SER A 1 100 ? 5.608 8.985 -11.196 1.00 92.75 100 SER A N 1
ATOM 810 C CA . SER A 1 100 ? 6.226 10.170 -10.597 1.00 92.75 100 SER A CA 1
ATOM 811 C C . SER A 1 100 ? 7.753 10.097 -10.645 1.00 92.75 100 SER A C 1
ATOM 813 O O . SER A 1 1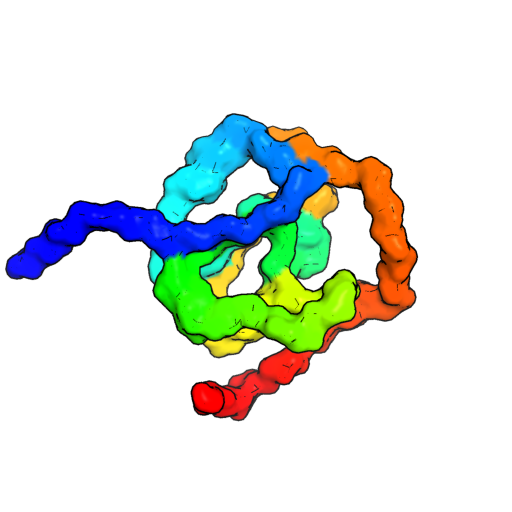00 ? 8.344 9.032 -10.468 1.00 92.75 100 SER A O 1
ATOM 815 N N . GLU A 1 101 ? 8.423 11.244 -10.784 1.00 91.50 101 GLU A N 1
ATOM 816 C CA . GLU A 1 101 ? 9.891 11.315 -10.704 1.00 91.50 101 GLU A CA 1
ATOM 817 C C . GLU A 1 101 ? 10.428 10.797 -9.362 1.00 91.50 101 GLU A C 1
ATOM 819 O O . GLU A 1 101 ? 11.482 10.158 -9.310 1.00 91.50 101 GLU A O 1
ATOM 824 N N . LYS A 1 102 ? 9.652 10.979 -8.281 1.00 91.44 102 LYS A N 1
ATOM 825 C CA . LYS A 1 102 ? 9.955 10.434 -6.951 1.00 91.44 102 LYS A CA 1
ATOM 826 C C . LYS A 1 102 ? 10.155 8.922 -6.987 1.00 91.44 102 LYS A C 1
ATOM 828 O O . LYS A 1 102 ? 11.010 8.422 -6.266 1.00 91.44 102 LYS A O 1
ATOM 833 N N . SER A 1 103 ? 9.442 8.196 -7.847 1.00 92.81 103 SER A N 1
ATOM 834 C CA . SER A 1 103 ? 9.590 6.745 -7.963 1.00 92.81 103 SER A CA 1
ATOM 835 C C . SER A 1 103 ? 11.043 6.321 -8.176 1.00 92.81 103 SER A C 1
ATOM 837 O O . SER A 1 103 ? 11.508 5.398 -7.517 1.00 92.81 103 SER A O 1
ATOM 839 N N . LYS A 1 104 ? 11.785 7.029 -9.036 1.00 93.06 104 LYS A N 1
ATOM 840 C CA . LYS A 1 104 ? 13.189 6.714 -9.351 1.00 93.06 104 LYS A CA 1
ATOM 841 C C . LYS A 1 104 ? 14.149 7.058 -8.209 1.00 93.06 104 LYS A C 1
ATOM 843 O O . LYS A 1 104 ? 15.243 6.511 -8.148 1.00 93.06 104 LYS A O 1
ATOM 848 N N . LYS A 1 105 ? 13.748 7.964 -7.311 1.00 94.62 105 LYS A N 1
ATOM 849 C CA . LYS A 1 105 ? 14.527 8.362 -6.128 1.00 94.62 105 LYS A CA 1
ATOM 850 C C . LYS A 1 105 ? 14.390 7.369 -4.972 1.00 94.62 105 LYS A C 1
ATOM 852 O O . LYS A 1 105 ? 15.302 7.268 -4.160 1.00 94.62 105 LYS A O 1
ATOM 857 N N . TYR A 1 106 ? 13.255 6.681 -4.876 1.00 96.50 106 TYR A N 1
ATOM 858 C CA . TYR A 1 106 ? 12.919 5.812 -3.743 1.00 96.50 106 TYR A CA 1
ATOM 859 C C . TYR A 1 106 ? 12.970 4.314 -4.093 1.00 96.50 106 TYR A C 1
ATOM 861 O O . TYR A 1 106 ? 13.128 3.480 -3.199 1.00 96.50 106 TYR A O 1
ATOM 869 N N . PHE A 1 107 ? 12.888 3.951 -5.374 1.00 96.62 107 PHE A N 1
ATOM 870 C CA . PHE A 1 107 ? 12.851 2.553 -5.794 1.00 96.62 107 PHE A CA 1
ATOM 871 C C . PHE A 1 107 ? 13.728 2.277 -7.008 1.00 96.62 107 PHE A C 1
ATOM 873 O O . PHE A 1 107 ? 13.812 3.074 -7.945 1.00 96.62 107 PHE A O 1
ATOM 880 N N . LYS A 1 108 ? 14.295 1.072 -7.022 1.00 95.12 108 LYS A N 1
ATOM 881 C CA . LYS A 1 108 ? 14.771 0.399 -8.225 1.00 95.12 108 LYS A CA 1
ATOM 882 C C . LYS A 1 108 ? 13.681 -0.565 -8.691 1.00 95.12 108 LYS A C 1
ATOM 884 O O . LYS A 1 108 ? 13.436 -1.572 -8.038 1.00 95.12 108 LYS A O 1
ATOM 889 N N . ILE A 1 109 ? 13.045 -0.251 -9.817 1.00 91.62 109 ILE A N 1
ATOM 890 C CA . ILE A 1 109 ? 11.957 -1.057 -10.387 1.00 91.62 109 ILE A CA 1
ATOM 891 C C . ILE A 1 109 ? 12.507 -1.935 -11.508 1.00 91.62 109 ILE A C 1
ATOM 893 O O . ILE A 1 109 ? 13.223 -1.442 -12.385 1.00 91.62 109 ILE A O 1
ATOM 897 N N . PHE A 1 110 ? 12.162 -3.217 -11.487 1.00 89.44 110 PHE A N 1
ATOM 898 C CA . PHE A 1 110 ? 12.522 -4.178 -12.524 1.00 89.44 110 PHE A CA 1
ATOM 899 C C . PHE A 1 110 ? 11.334 -4.398 -13.465 1.00 89.44 110 PHE A C 1
ATOM 901 O O . PHE A 1 110 ? 10.392 -5.091 -13.125 1.00 89.44 110 PHE A O 1
ATOM 908 N N . ASP A 1 111 ? 11.382 -3.831 -14.671 1.00 81.25 111 ASP A N 1
ATOM 909 C CA . ASP A 1 111 ? 10.323 -4.001 -15.687 1.00 81.25 111 ASP A CA 1
ATOM 910 C C . ASP A 1 111 ? 10.764 -4.953 -16.814 1.00 81.25 111 ASP A C 1
ATOM 912 O O . ASP A 1 111 ? 10.532 -4.741 -18.003 1.00 81.25 111 ASP A O 1
ATOM 916 N N . ASN A 1 112 ? 11.505 -6.000 -16.449 1.00 76.12 112 ASN A N 1
ATOM 917 C CA . ASN A 1 112 ? 12.066 -6.971 -17.390 1.00 76.12 112 ASN A CA 1
ATOM 918 C C . ASN A 1 112 ? 11.047 -8.025 -17.856 1.00 76.12 112 ASN A C 1
ATOM 920 O O . ASN A 1 112 ? 11.358 -8.817 -18.748 1.00 76.12 112 ASN A O 1
ATOM 924 N N . TYR A 1 113 ? 9.834 -8.027 -17.299 1.00 69.44 113 TYR A N 1
ATOM 925 C CA . TYR A 1 113 ? 8.755 -8.922 -17.699 1.00 69.44 113 TYR A CA 1
ATOM 926 C C . TYR A 1 113 ? 7.672 -8.173 -18.481 1.00 69.44 113 TYR A C 1
ATOM 928 O O . TYR A 1 113 ? 6.962 -7.320 -17.950 1.00 69.44 113 TYR A O 1
ATOM 936 N N . LYS A 1 114 ? 7.490 -8.536 -19.757 1.00 64.56 114 LYS A N 1
ATOM 937 C CA . LYS A 1 114 ? 6.371 -8.025 -20.555 1.00 64.56 114 LYS A CA 1
ATOM 938 C C . LYS A 1 114 ? 5.075 -8.633 -20.034 1.00 64.56 114 LYS A C 1
ATOM 940 O O . LYS A 1 114 ? 4.769 -9.792 -20.303 1.00 64.56 114 LYS A O 1
ATOM 945 N N . ARG A 1 115 ? 4.291 -7.831 -19.318 1.00 65.69 115 ARG A N 1
ATOM 946 C CA . ARG A 1 115 ? 2.916 -8.194 -18.967 1.00 65.69 115 ARG A CA 1
ATOM 947 C C . ARG A 1 115 ? 2.127 -8.442 -20.251 1.00 65.69 115 ARG A C 1
ATOM 949 O O . ARG A 1 115 ? 2.315 -7.739 -21.249 1.00 65.69 115 ARG A O 1
ATOM 956 N N . ASN A 1 116 ? 1.224 -9.420 -20.219 1.00 63.06 116 ASN A N 1
ATOM 957 C CA . ASN A 1 116 ? 0.235 -9.566 -21.283 1.00 63.06 116 ASN A CA 1
ATOM 958 C C . ASN A 1 116 ? -0.486 -8.229 -21.472 1.00 63.06 116 ASN A C 1
ATOM 960 O O . ASN A 1 116 ? -0.727 -7.508 -20.500 1.00 63.06 116 ASN A O 1
ATOM 964 N N . LYS A 1 117 ? -0.772 -7.884 -22.732 1.00 58.88 117 LYS A N 1
ATOM 965 C CA . LYS A 1 117 ? -1.369 -6.598 -23.103 1.00 58.88 117 LYS A CA 1
ATOM 966 C C . LYS A 1 117 ? -2.560 -6.321 -22.185 1.00 58.88 117 LYS A C 1
ATOM 968 O O . LYS A 1 117 ? -3.458 -7.157 -22.084 1.00 58.88 117 LYS A O 1
ATOM 973 N N . LEU A 1 118 ? -2.530 -5.175 -21.501 1.00 63.19 118 LEU A N 1
ATOM 974 C CA . LEU A 1 118 ? -3.627 -4.735 -20.643 1.00 63.19 118 LEU A CA 1
ATOM 975 C C . LEU A 1 118 ? -4.938 -4.840 -21.426 1.00 63.19 118 LEU A C 1
ATOM 977 O O . LEU A 1 118 ? -4.971 -4.519 -22.619 1.00 63.19 118 LEU A O 1
ATOM 981 N N . MET A 1 119 ? -6.009 -5.284 -20.764 1.00 65.50 119 MET A N 1
ATOM 982 C CA . MET A 1 119 ? -7.327 -5.308 -21.395 1.00 65.50 119 MET A CA 1
ATOM 983 C C . MET A 1 119 ? -7.636 -3.918 -21.982 1.00 65.50 119 MET A C 1
ATOM 985 O O . MET A 1 119 ? -7.341 -2.917 -21.325 1.00 65.50 119 MET A O 1
ATOM 989 N N . PRO A 1 120 ? -8.234 -3.813 -23.184 1.00 64.69 120 PRO A N 1
ATOM 990 C CA . PRO A 1 120 ? -8.455 -2.526 -23.854 1.00 64.69 120 PRO A CA 1
ATOM 991 C C . PRO A 1 120 ? -9.233 -1.505 -23.006 1.00 64.69 120 PRO A C 1
ATOM 993 O O . PRO A 1 120 ? -9.102 -0.302 -23.204 1.00 64.69 120 PRO A O 1
ATOM 996 N N . PHE A 1 121 ? -9.986 -1.979 -22.012 1.00 66.44 121 PHE A N 1
ATOM 997 C CA . PHE A 1 121 ? -10.783 -1.166 -21.098 1.00 66.44 121 PHE A CA 1
ATOM 998 C C . PHE A 1 121 ? -10.140 -0.963 -19.717 1.00 66.44 121 PHE A C 1
ATOM 1000 O O . PHE A 1 121 ? -10.804 -0.478 -18.810 1.00 66.44 121 PHE A O 1
ATOM 1007 N N . HIS A 1 122 ? -8.857 -1.295 -19.533 1.00 70.06 122 HIS A N 1
ATOM 1008 C CA . HIS A 1 122 ? -8.184 -1.289 -18.227 1.00 70.06 122 HIS A CA 1
ATOM 1009 C C . HIS A 1 122 ? -8.352 0.028 -17.454 1.00 70.06 122 HIS A C 1
ATOM 1011 O O . HIS A 1 122 ? -8.658 0.002 -16.269 1.00 70.06 122 HIS A O 1
ATOM 1017 N N . LYS A 1 123 ? -8.248 1.183 -18.128 1.00 70.44 123 LYS A N 1
ATOM 1018 C CA . LYS A 1 123 ? -8.438 2.496 -17.490 1.00 70.44 123 LYS A CA 1
ATOM 1019 C C . LYS A 1 123 ? -9.872 2.722 -16.995 1.00 70.44 123 LYS A C 1
ATOM 1021 O O . LYS A 1 123 ? -10.043 3.219 -15.889 1.00 70.44 123 LYS A O 1
ATOM 1026 N N . LEU A 1 124 ? -10.874 2.364 -17.802 1.00 71.31 124 LEU A N 1
ATOM 1027 C CA . LEU A 1 124 ? -12.291 2.451 -17.420 1.00 71.31 124 LEU A CA 1
ATOM 1028 C C . LEU A 1 124 ? -12.572 1.522 -16.242 1.00 71.31 124 LEU A C 1
ATOM 1030 O O . LEU A 1 124 ? -13.144 1.935 -15.244 1.00 71.31 124 LEU A O 1
ATOM 1034 N N . VAL A 1 125 ? -12.071 0.289 -16.317 1.00 75.81 125 VAL A N 1
ATOM 1035 C CA . VAL A 1 125 ? -12.222 -0.687 -15.242 1.00 75.81 125 VAL A CA 1
ATOM 1036 C C . VAL A 1 125 ? -11.599 -0.156 -13.947 1.00 75.81 125 VAL A C 1
ATOM 1038 O O . VAL A 1 125 ? -12.276 -0.092 -12.935 1.00 75.81 125 VAL A O 1
ATOM 1041 N N . TYR A 1 126 ? -10.357 0.321 -13.950 1.00 79.19 126 TYR A N 1
ATOM 1042 C CA . TYR A 1 126 ? -9.712 0.780 -12.715 1.00 79.19 126 TYR A CA 1
ATOM 1043 C C . TYR A 1 126 ? -10.322 2.056 -12.117 1.00 79.19 126 TYR A C 1
ATOM 1045 O O . TYR A 1 126 ? -10.338 2.215 -10.893 1.00 79.19 126 TYR A O 1
ATOM 1053 N N . ASN A 1 127 ? -10.830 2.960 -12.954 1.00 74.88 127 ASN A N 1
ATOM 1054 C CA . ASN A 1 127 ? -11.408 4.219 -12.488 1.00 74.88 127 ASN A CA 1
ATOM 1055 C C . ASN A 1 127 ? -12.858 4.053 -12.012 1.00 74.88 127 ASN A C 1
ATOM 1057 O O . ASN A 1 127 ? -13.212 4.588 -10.961 1.00 74.88 127 ASN A O 1
ATOM 1061 N N . ASP A 1 128 ? -13.659 3.274 -12.742 1.00 77.12 128 ASP A N 1
ATOM 1062 C CA . ASP A 1 128 ? -15.112 3.212 -12.559 1.00 77.12 128 ASP A CA 1
ATOM 1063 C C . ASP A 1 128 ? -15.573 1.949 -11.809 1.00 77.12 128 ASP A C 1
ATOM 1065 O O . ASP A 1 128 ? -16.735 1.850 -11.409 1.00 77.12 128 ASP A O 1
ATOM 1069 N N . TRP A 1 129 ? -14.683 0.976 -11.569 1.00 79.62 129 TRP A N 1
ATOM 1070 C CA . TRP A 1 129 ? -15.026 -0.238 -10.825 1.00 79.62 129 TRP A CA 1
ATOM 1071 C C . TRP A 1 129 ? -15.369 0.070 -9.368 1.00 79.62 129 TRP A C 1
ATOM 1073 O O . TRP A 1 129 ? -14.493 0.338 -8.539 1.00 79.62 129 TRP A O 1
ATOM 1083 N N . LYS A 1 130 ? -16.656 -0.070 -9.043 1.00 79.12 130 LYS A N 1
ATOM 1084 C CA . LYS A 1 130 ? -17.196 -0.107 -7.681 1.00 79.12 130 LYS A CA 1
ATOM 1085 C C . LYS A 1 130 ? -17.985 -1.398 -7.474 1.00 79.12 130 LYS A C 1
ATOM 1087 O O . LYS A 1 130 ? -19.138 -1.503 -7.882 1.00 79.12 130 LYS A O 1
ATOM 1092 N N . LYS A 1 131 ? -17.366 -2.381 -6.815 1.00 78.12 131 LYS A N 1
ATOM 1093 C CA . LYS A 1 131 ? -18.047 -3.629 -6.422 1.00 78.12 131 LYS A CA 1
ATOM 1094 C C . LYS A 1 131 ? -19.043 -3.400 -5.281 1.00 78.12 131 LYS A C 1
ATOM 1096 O O . LYS A 1 131 ? -20.092 -4.034 -5.241 1.00 78.12 131 LYS A O 1
ATOM 1101 N N . ILE A 1 132 ? -18.714 -2.485 -4.369 1.00 79.88 132 ILE A N 1
ATOM 1102 C CA . ILE A 1 132 ? -19.523 -2.161 -3.192 1.00 79.88 132 ILE A CA 1
ATOM 1103 C C . ILE A 1 132 ? -20.343 -0.900 -3.483 1.00 79.88 132 ILE A C 1
ATOM 1105 O O . ILE A 1 132 ? -19.798 0.120 -3.907 1.00 79.88 132 ILE A O 1
ATOM 1109 N N . LYS A 1 133 ? -21.661 -0.976 -3.270 1.00 75.00 133 LYS A N 1
ATOM 1110 C CA . LYS A 1 133 ? -22.579 0.169 -3.387 1.00 75.00 133 LYS A CA 1
ATOM 1111 C C . LYS A 1 133 ? -22.578 0.972 -2.083 1.00 75.00 133 LYS A C 1
ATOM 1113 O O . LYS A 1 133 ? -22.433 0.391 -1.015 1.00 75.00 133 LYS A O 1
ATOM 1118 N N . GLU A 1 134 ? -22.829 2.278 -2.159 1.00 65.81 134 GLU A N 1
ATOM 1119 C CA . GLU A 1 134 ? -22.816 3.189 -0.993 1.00 65.81 134 GLU A CA 1
ATOM 1120 C C . GLU A 1 134 ? -23.787 2.781 0.132 1.00 65.81 134 GLU A C 1
ATOM 1122 O O . GLU A 1 134 ? -23.527 3.069 1.294 1.00 65.81 134 GLU A O 1
ATOM 1127 N N . ASN A 1 135 ? -24.850 2.036 -0.199 1.00 68.00 135 ASN A N 1
ATOM 1128 C CA . ASN A 1 135 ? -25.860 1.542 0.746 1.00 68.00 135 ASN A CA 1
ATOM 1129 C C . ASN A 1 135 ? -25.762 0.029 1.017 1.00 68.00 135 ASN A C 1
ATOM 1131 O O . ASN A 1 135 ? -26.739 -0.579 1.460 1.00 68.00 135 ASN A O 1
ATOM 1135 N N . ALA A 1 136 ? -24.641 -0.613 0.677 1.00 70.94 136 ALA A N 1
ATOM 1136 C CA . ALA A 1 136 ? -24.439 -2.022 1.000 1.00 70.94 136 ALA A CA 1
ATOM 1137 C C . ALA A 1 136 ? -24.462 -2.214 2.528 1.00 70.94 136 ALA A C 1
ATOM 1139 O O . ALA A 1 136 ? -23.892 -1.410 3.264 1.00 70.94 136 ALA A O 1
ATOM 1140 N N . LYS A 1 137 ? -25.153 -3.253 3.006 1.00 60.44 137 LYS A N 1
ATOM 1141 C CA . LYS A 1 137 ? -25.087 -3.661 4.414 1.00 60.44 137 LYS A CA 1
ATOM 1142 C C . LYS A 1 137 ? -23.837 -4.513 4.612 1.00 60.44 137 LYS A C 1
ATOM 1144 O O . LYS A 1 137 ? -23.398 -5.176 3.677 1.00 60.44 137 LYS A O 1
ATOM 1149 N N . GLU A 1 138 ? -23.256 -4.443 5.802 1.00 58.72 138 GLU A N 1
ATOM 1150 C CA . GLU A 1 138 ? -22.206 -5.381 6.196 1.00 58.72 138 GLU A CA 1
ATOM 1151 C C . GLU A 1 138 ? -22.860 -6.754 6.393 1.00 58.72 138 GLU A C 1
ATOM 1153 O O . GLU A 1 138 ? -23.861 -6.837 7.109 1.00 58.72 138 GLU A O 1
ATOM 1158 N N . ASP A 1 139 ? -22.354 -7.769 5.689 1.00 53.81 139 ASP A N 1
ATOM 1159 C CA . ASP A 1 139 ? -22.757 -9.172 5.860 1.00 53.81 139 ASP A CA 1
ATOM 1160 C C . ASP A 1 139 ? -22.232 -9.741 7.189 1.00 53.81 139 ASP A C 1
ATOM 1162 O O . ASP A 1 139 ? -21.082 -9.400 7.566 1.00 53.81 139 ASP A O 1
#

Secondary structure (DSSP, 8-state):
----------EEEEE-TTEEEPHHHIIIIISS---TTEEEEEEE-TT--S-SEEEEEHHHHHHTTSS-S---SSSSHHHHHHHHHHHTTPEEEEEEETTSHHHHHHEEE---S-PPPPPTTHHHHHHH--SS-TTPPP-

Foldseek 3Di:
DDPPDPDDQDKDKDADPQWAWDPCLCVPPVPDRDDPLEKEASEDEPLRFQDHIIMDRPNLCVQLVHWDPPDDDDDDRRLQSRLSSVLVVRHYHYDYYCPDPVSVVTTDGDPVDDDDPQDPCRSVCSNVDRPDDNPDDDD